Protein AF-A0A922NUF4-F1 (afdb_monomer)

pLDDT: mean 92.37, std 4.62, range [64.94, 96.44]

Organism: NCBI:txid1051981

Sequence (70 aa):
CAQYQRDEQGFWLGEETEAVMLPADFKAKLSELQGQWCYAGTGWGAYPELLQGSTISDSLITLPAAQDML

Secondary structure (DSSP, 8-state):
----EE-TTS-EE-GGG-----HHHHHHHHHH--S--EE-STHHHH-GGGTTT--PEE-S--S--GGGG-

Radius of gyration: 12.54 Å; Cα c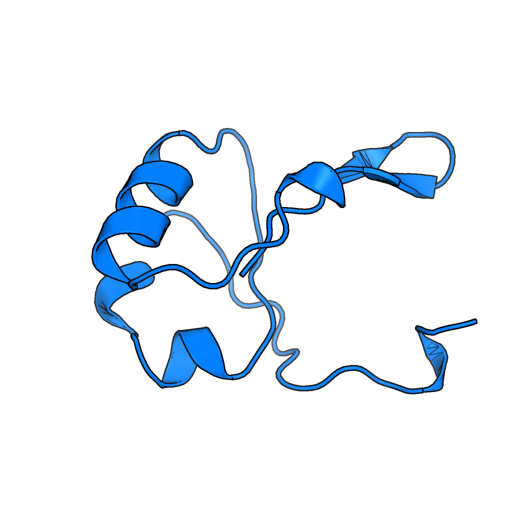ontacts (8 Å, |Δi|>4): 65; chains: 1; bounding box: 33×24×26 Å

Foldseek 3Di:
DWDWDADPVGDIPTPVRDDDDDLVVVLVVQVVDDDEAEDEACVCVVCVVSPVPGNYHYPVHHDDDPVVVD

Mean predicted aligned error: 3.28 Å

Structure (mmCIF, N/CA/C/O backbone):
data_AF-A0A922NUF4-F1
#
_entry.id   AF-A0A922NUF4-F1
#
loop_
_atom_site.group_PDB
_atom_site.id
_atom_site.type_symbol
_atom_site.label_atom_id
_atom_site.label_alt_id
_atom_site.label_comp_id
_atom_site.label_asym_id
_atom_site.label_entity_id
_atom_site.label_seq_id
_atom_site.pdbx_PDB_ins_code
_atom_site.Cartn_x
_atom_site.Cartn_y
_atom_site.Cartn_z
_atom_site.occupancy
_atom_site.B_iso_or_equiv
_atom_site.auth_seq_id
_atom_site.auth_comp_id
_atom_site.auth_asym_id
_atom_site.auth_atom_id
_atom_site.pdbx_PDB_model_num
ATOM 1 N N . CYS A 1 1 ? 0.615 5.374 -5.435 1.00 92.38 1 CYS A N 1
ATOM 2 C CA . CYS A 1 1 ? 0.671 4.623 -4.167 1.00 92.38 1 CYS A CA 1
ATOM 3 C C . CYS A 1 1 ? 0.260 5.554 -3.036 1.00 92.38 1 CYS A C 1
ATOM 5 O O . CYS A 1 1 ? 0.348 6.766 -3.200 1.00 92.38 1 CYS A O 1
ATOM 7 N N . ALA A 1 2 ? -0.233 4.979 -1.944 1.00 94.62 2 ALA A N 1
ATOM 8 C CA . ALA A 1 2 ? -0.772 5.697 -0.795 1.00 94.62 2 ALA A CA 1
ATOM 9 C C . ALA A 1 2 ? -0.688 4.800 0.447 1.00 94.62 2 ALA A C 1
ATOM 11 O O . ALA A 1 2 ? -0.495 3.586 0.313 1.00 94.62 2 ALA A O 1
ATOM 12 N N . GLN A 1 3 ? -0.826 5.390 1.630 1.00 95.12 3 GLN A N 1
ATOM 13 C CA . GLN A 1 3 ? -0.902 4.694 2.913 1.00 95.12 3 GLN A CA 1
ATOM 14 C C . GLN A 1 3 ? -2.178 5.142 3.614 1.00 95.12 3 GLN A C 1
ATOM 16 O O . GLN A 1 3 ? -2.357 6.330 3.849 1.00 95.12 3 GLN A O 1
ATOM 21 N N . TYR A 1 4 ? -3.042 4.189 3.953 1.00 95.31 4 TYR A N 1
ATOM 22 C CA . TYR A 1 4 ? -4.334 4.474 4.562 1.00 95.31 4 TYR A CA 1
ATOM 23 C C . TYR A 1 4 ? -4.470 3.784 5.916 1.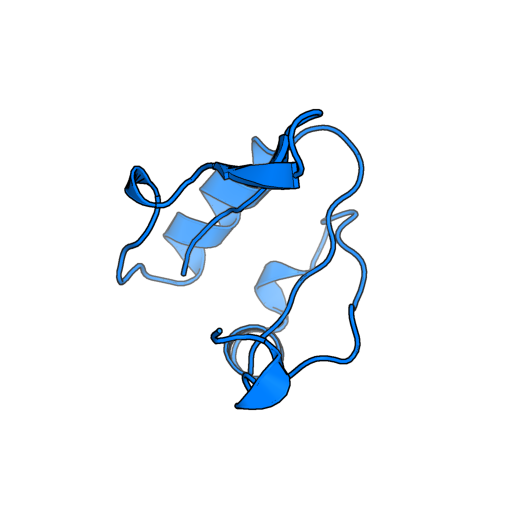00 95.31 4 TYR A C 1
ATOM 25 O O . TYR A 1 4 ? -4.120 2.612 6.060 1.00 95.31 4 TYR A O 1
ATOM 33 N N . GLN A 1 5 ? -5.008 4.503 6.900 1.00 94.88 5 GLN A N 1
ATOM 34 C CA . GLN A 1 5 ? -5.365 3.965 8.214 1.00 94.88 5 GLN A CA 1
ATOM 35 C C . GLN A 1 5 ? -6.822 4.268 8.506 1.00 94.88 5 GLN A C 1
ATOM 37 O O . GLN A 1 5 ? -7.310 5.346 8.179 1.00 94.88 5 GLN A O 1
ATOM 42 N N . ARG A 1 6 ? -7.514 3.317 9.126 1.00 94.44 6 ARG A N 1
ATOM 43 C CA . ARG A 1 6 ? -8.900 3.510 9.530 1.00 94.44 6 ARG A CA 1
ATOM 44 C C . ARG A 1 6 ? -8.946 4.013 10.968 1.00 94.44 6 ARG A C 1
ATOM 46 O O . ARG A 1 6 ? -8.367 3.374 11.844 1.00 94.44 6 ARG A O 1
ATOM 53 N N . ASP A 1 7 ? -9.611 5.138 11.198 1.00 94.19 7 ASP A N 1
ATOM 54 C CA . ASP A 1 7 ? -9.799 5.694 12.537 1.00 94.19 7 ASP A CA 1
ATOM 55 C C . ASP A 1 7 ? -10.909 4.972 13.326 1.00 94.19 7 ASP A C 1
ATOM 57 O O . ASP A 1 7 ? -11.590 4.069 12.828 1.00 94.19 7 ASP A O 1
ATOM 61 N N . GLU A 1 8 ? -11.097 5.373 14.585 1.00 95.00 8 GLU A N 1
ATOM 62 C CA . GLU A 1 8 ? -12.114 4.806 15.482 1.00 95.00 8 GLU A CA 1
ATOM 63 C C . GLU A 1 8 ? -13.555 5.084 15.023 1.00 95.00 8 GLU A C 1
ATOM 65 O O . GLU A 1 8 ? -14.478 4.360 15.399 1.00 95.00 8 GLU A O 1
ATOM 70 N N . GLN A 1 9 ? -13.764 6.122 14.211 1.00 94.19 9 GLN A N 1
ATOM 71 C CA . GLN A 1 9 ? -15.059 6.477 13.633 1.00 94.19 9 GLN A CA 1
ATOM 72 C C . GLN A 1 9 ? -15.324 5.715 12.323 1.00 94.19 9 GLN A C 1
ATOM 74 O O . GLN A 1 9 ? -16.436 5.753 11.793 1.00 94.19 9 GLN A O 1
ATOM 79 N N . GLY A 1 10 ? -14.331 4.970 11.838 1.00 93.06 10 GLY A N 1
ATOM 80 C CA . GLY A 1 10 ? -14.408 4.141 10.651 1.00 93.06 10 GLY A CA 1
ATOM 81 C C . GLY A 1 10 ? -14.029 4.858 9.358 1.00 93.06 10 GLY A C 1
ATOM 82 O O . GLY A 1 10 ? -14.214 4.243 8.303 1.00 93.06 10 GLY A O 1
ATOM 83 N N . PHE A 1 11 ? -13.502 6.085 9.420 1.00 93.81 11 PHE A N 1
ATOM 84 C CA . PHE A 1 11 ? -13.018 6.832 8.261 1.00 93.81 11 PHE A CA 1
ATOM 85 C C . PHE A 1 11 ? -11.585 6.448 7.909 1.00 93.81 11 PHE A C 1
ATOM 87 O O . PHE A 1 11 ? -10.772 6.128 8.775 1.00 93.81 11 PHE A O 1
ATOM 94 N N . TRP A 1 12 ? -11.276 6.485 6.616 1.00 93.38 12 TRP A N 1
ATOM 95 C CA . TRP A 1 12 ? -9.922 6.290 6.119 1.00 93.38 12 TRP A CA 1
ATOM 96 C C . TRP A 1 12 ? -9.175 7.625 6.093 1.00 93.38 12 TRP A C 1
ATOM 98 O 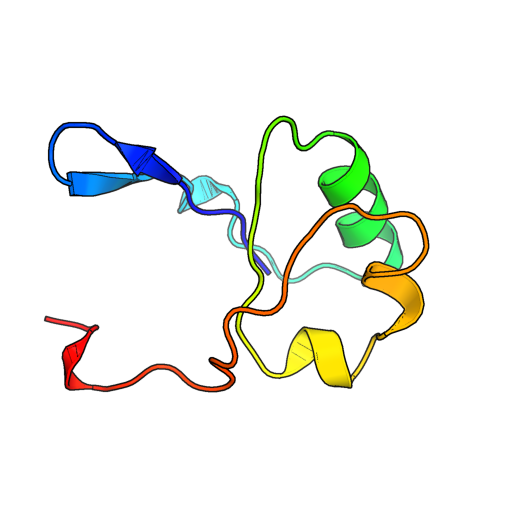O . TRP A 1 12 ? -9.626 8.581 5.469 1.00 93.38 12 TRP A O 1
ATOM 108 N N . LEU A 1 13 ? -8.029 7.670 6.766 1.00 94.75 13 LEU A N 1
ATOM 109 C CA . LEU A 1 13 ? -7.092 8.791 6.792 1.00 94.75 13 LEU A CA 1
ATOM 110 C C . LEU A 1 13 ? -5.886 8.462 5.907 1.00 94.75 13 LEU A C 1
ATOM 112 O O . LEU A 1 13 ? -5.436 7.312 5.915 1.00 94.75 13 LEU A O 1
ATOM 116 N N . GLY A 1 14 ? -5.347 9.451 5.188 1.00 93.50 14 GLY A N 1
ATOM 117 C CA . GLY A 1 14 ? -4.170 9.280 4.328 1.00 93.50 14 GLY A CA 1
ATOM 118 C C . GLY A 1 14 ? -4.360 9.668 2.859 1.00 93.50 14 GLY A C 1
ATOM 119 O O . GLY A 1 14 ? -3.474 9.387 2.051 1.00 93.50 14 GLY A O 1
ATOM 120 N N . GLU A 1 15 ? -5.470 10.316 2.496 1.00 94.00 15 GLU A N 1
ATOM 121 C CA . GLU A 1 15 ? -5.714 10.838 1.139 1.00 94.00 15 GLU A CA 1
ATOM 122 C C . GLU A 1 15 ? -4.581 11.772 0.678 1.00 94.00 15 GLU A C 1
ATOM 124 O O . GLU A 1 15 ? -4.126 11.721 -0.462 1.00 94.00 15 GLU A O 1
ATOM 129 N N . GLU A 1 16 ? -4.014 12.557 1.592 1.00 93.94 16 GLU A N 1
ATOM 130 C CA . GLU A 1 16 ? -2.876 13.436 1.332 1.00 93.94 16 GLU A CA 1
ATOM 131 C C . GLU A 1 16 ? -1.580 12.691 0.963 1.00 93.94 16 GLU A C 1
ATOM 133 O O . GLU A 1 16 ? -0.627 13.300 0.472 1.00 93.94 16 GLU A O 1
ATOM 138 N N . THR A 1 17 ? -1.521 11.378 1.205 1.00 94.19 17 THR A N 1
ATOM 139 C CA . THR A 1 17 ? -0.365 10.538 0.863 1.00 94.19 17 THR A CA 1
ATOM 140 C C . THR A 1 17 ? -0.406 10.029 -0.576 1.00 94.19 17 THR A C 1
ATOM 142 O O . THR A 1 17 ? 0.599 9.478 -1.048 1.00 94.19 17 THR A O 1
ATOM 145 N N . GLU A 1 18 ? -1.531 10.204 -1.279 1.00 95.31 18 GLU A N 1
ATOM 146 C CA . GLU A 1 18 ? -1.697 9.758 -2.657 1.00 95.31 18 GLU A CA 1
ATOM 147 C C . GLU A 1 18 ? -0.705 10.447 -3.592 1.00 95.31 18 GLU A C 1
ATOM 149 O O . GLU A 1 18 ? -0.729 11.657 -3.811 1.00 95.31 18 GLU A O 1
ATOM 154 N N . ALA A 1 19 ? 0.177 9.651 -4.193 1.00 95.19 19 ALA A N 1
ATOM 155 C CA . ALA A 1 19 ? 1.096 10.150 -5.203 1.00 95.19 19 ALA A CA 1
ATOM 156 C C . ALA A 1 19 ? 1.518 9.064 -6.193 1.00 95.19 19 ALA A C 1
ATOM 158 O O . ALA A 1 19 ? 1.531 7.866 -5.896 1.00 95.19 19 ALA A O 1
ATOM 159 N N . VAL A 1 20 ? 1.939 9.491 -7.382 1.00 95.44 20 VAL A N 1
ATOM 160 C CA . VAL A 1 20 ? 2.703 8.645 -8.303 1.00 95.44 20 VAL A CA 1
ATOM 161 C C . VAL A 1 20 ? 4.176 8.772 -7.919 1.00 95.4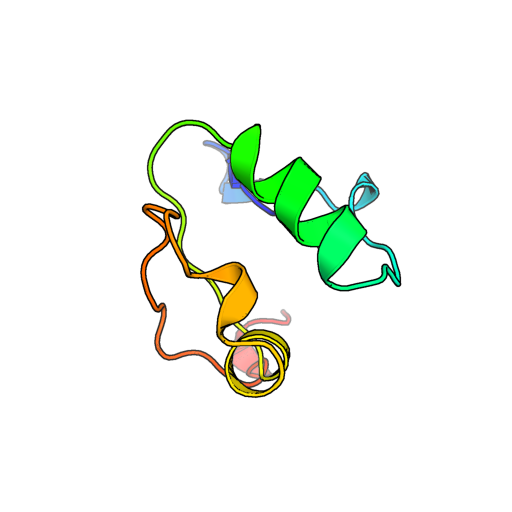4 20 VAL A C 1
ATOM 163 O O . VAL A 1 20 ? 4.749 9.852 -8.023 1.00 95.44 20 VAL A O 1
ATOM 166 N N . MET A 1 21 ? 4.775 7.684 -7.437 1.00 93.75 21 MET A N 1
ATOM 167 C CA . MET A 1 21 ? 6.159 7.651 -6.953 1.00 93.75 21 MET A CA 1
ATOM 168 C C . MET A 1 21 ? 6.924 6.497 -7.595 1.00 93.75 21 MET A C 1
ATOM 170 O O . MET A 1 21 ? 6.329 5.490 -7.991 1.00 93.75 21 MET A O 1
ATOM 174 N N . LEU A 1 22 ? 8.250 6.626 -7.659 1.00 95.44 22 LEU A N 1
ATOM 175 C CA . LEU A 1 22 ? 9.118 5.509 -8.014 1.00 95.44 22 LEU A CA 1
ATOM 176 C C . LEU A 1 22 ? 9.113 4.459 -6.886 1.00 95.44 22 LEU A C 1
ATOM 178 O O . LEU A 1 22 ? 9.013 4.828 -5.712 1.00 95.44 22 LEU A O 1
ATOM 182 N N . PRO A 1 23 ? 9.285 3.159 -7.198 1.00 93.75 23 PRO A N 1
ATOM 183 C CA . PRO A 1 23 ? 9.336 2.109 -6.178 1.00 93.75 23 PRO A CA 1
ATOM 184 C C . PRO A 1 23 ? 10.404 2.355 -5.103 1.00 93.75 23 PRO A C 1
ATOM 186 O O . PRO A 1 23 ? 10.155 2.121 -3.924 1.00 93.75 23 PRO A O 1
ATOM 189 N N . ALA A 1 24 ? 11.572 2.885 -5.481 1.00 92.12 24 ALA A N 1
ATOM 190 C CA . ALA A 1 24 ? 12.646 3.197 -4.537 1.00 92.12 24 ALA A CA 1
ATOM 191 C C . ALA A 1 24 ? 12.232 4.256 -3.496 1.00 92.12 24 ALA A C 1
ATOM 193 O O . ALA A 1 24 ? 12.453 4.056 -2.302 1.00 92.12 24 ALA A O 1
ATOM 194 N N . ASP A 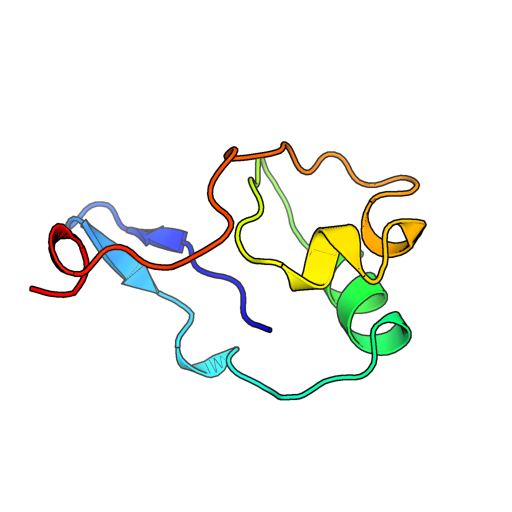1 25 ? 11.569 5.330 -3.934 1.00 94.06 25 ASP A N 1
ATOM 195 C CA . ASP A 1 25 ? 11.084 6.393 -3.046 1.00 94.06 25 ASP A CA 1
ATOM 196 C C . ASP A 1 25 ? 9.968 5.875 -2.135 1.00 94.06 25 ASP A C 1
ATOM 198 O O . ASP A 1 25 ? 9.922 6.174 -0.940 1.00 94.06 25 ASP A O 1
ATOM 202 N N . PHE A 1 26 ? 9.082 5.039 -2.681 1.00 94.25 26 PHE A N 1
ATOM 203 C CA . PHE A 1 26 ? 8.016 4.434 -1.894 1.00 94.25 26 PHE A CA 1
ATOM 204 C C . PHE A 1 26 ? 8.566 3.468 -0.839 1.00 94.25 26 PHE A C 1
ATOM 206 O O . PHE A 1 26 ? 8.098 3.485 0.297 1.00 94.25 26 PHE A O 1
ATOM 213 N N . LYS A 1 27 ? 9.604 2.685 -1.164 1.00 93.12 27 LYS A N 1
ATOM 214 C CA . LYS A 1 27 ? 10.273 1.785 -0.214 1.00 93.12 27 LYS A CA 1
ATOM 215 C C . LYS A 1 27 ? 10.849 2.529 0.990 1.00 93.12 27 LYS A C 1
ATOM 217 O O . LYS A 1 27 ? 10.750 2.022 2.105 1.00 93.12 27 LYS A O 1
ATOM 222 N N . ALA A 1 28 ? 11.407 3.723 0.785 1.00 92.38 28 ALA A N 1
ATOM 223 C CA . ALA A 1 28 ? 11.865 4.562 1.891 1.00 92.38 28 ALA A CA 1
ATOM 224 C C . ALA A 1 28 ? 10.704 4.905 2.839 1.00 92.38 28 ALA A C 1
ATOM 226 O O . ALA A 1 28 ? 10.816 4.678 4.042 1.00 92.38 28 ALA A O 1
ATOM 227 N N . LYS A 1 29 ? 9.546 5.309 2.299 1.00 91.69 29 LYS A N 1
ATOM 228 C CA . LYS A 1 29 ? 8.344 5.570 3.110 1.00 91.69 29 LYS A CA 1
ATOM 229 C C . LYS A 1 29 ? 7.834 4.333 3.851 1.00 91.69 29 LYS A C 1
ATOM 231 O O . LYS A 1 29 ? 7.397 4.447 4.988 1.00 91.69 29 LYS A O 1
ATOM 236 N N . LEU A 1 30 ? 7.908 3.145 3.244 1.00 92.06 30 LEU A N 1
ATOM 237 C CA . LEU A 1 30 ? 7.507 1.902 3.918 1.00 92.06 30 LEU A CA 1
ATOM 238 C C . LEU A 1 30 ? 8.344 1.625 5.174 1.00 92.06 30 LEU A C 1
ATOM 240 O O . LEU A 1 30 ? 7.823 1.056 6.128 1.00 92.06 30 LEU A O 1
ATOM 244 N N . SER A 1 31 ? 9.617 2.032 5.191 1.00 90.19 31 SER A N 1
ATOM 245 C CA . SER A 1 31 ? 10.498 1.834 6.351 1.00 90.19 31 SER A CA 1
ATOM 246 C C . SER A 1 31 ? 10.150 2.719 7.554 1.00 90.19 31 SER A C 1
ATOM 248 O O . SER A 1 31 ? 10.548 2.411 8.674 1.00 90.19 31 SER A O 1
ATOM 250 N N . GLU A 1 32 ? 9.385 3.791 7.333 1.00 91.19 32 GLU A N 1
ATOM 251 C CA . GLU A 1 32 ? 8.91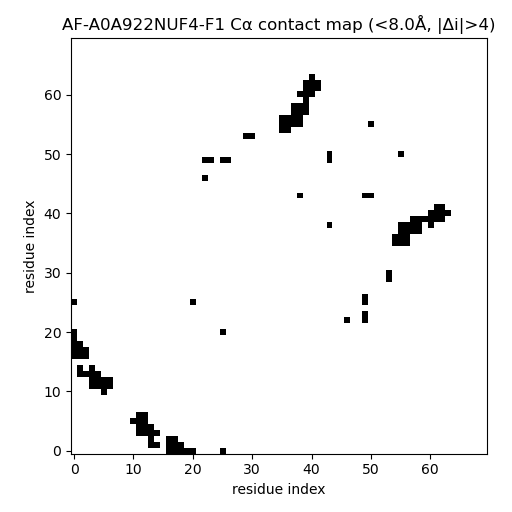3 4.704 8.379 1.00 91.19 32 GLU A CA 1
ATOM 252 C C . GLU A 1 32 ? 7.597 4.227 9.016 1.00 91.19 32 GLU A C 1
ATOM 254 O O . GLU A 1 32 ? 7.199 4.727 10.071 1.00 91.19 32 GLU A O 1
ATOM 259 N N . LEU A 1 33 ? 6.925 3.247 8.399 1.00 91.75 33 LEU A N 1
ATOM 260 C CA . LEU A 1 33 ? 5.674 2.696 8.905 1.00 91.75 33 LEU A CA 1
ATOM 261 C C . LEU A 1 33 ? 5.907 1.924 10.203 1.00 91.75 33 LEU A C 1
ATOM 263 O O . LEU A 1 33 ? 6.810 1.098 10.327 1.00 91.75 33 LEU A O 1
ATOM 267 N N . GLN A 1 34 ? 5.027 2.165 11.168 1.00 91.12 34 GLN A N 1
ATOM 268 C CA . GLN A 1 34 ? 5.020 1.474 12.451 1.00 91.12 34 GLN A CA 1
ATOM 269 C C . GLN A 1 34 ? 3.727 0.676 12.602 1.00 91.12 34 GLN A C 1
ATOM 271 O O . GLN A 1 34 ? 2.685 1.056 12.066 1.00 91.12 34 GLN A O 1
ATOM 276 N N . GLY A 1 35 ? 3.794 -0.427 13.346 1.00 91.56 35 GLY A N 1
ATOM 277 C CA . GLY A 1 35 ? 2.658 -1.324 13.547 1.00 91.56 35 GLY A CA 1
ATOM 278 C C . GLY A 1 35 ? 2.511 -2.372 12.443 1.00 91.56 35 GLY A C 1
ATOM 279 O O . GLY A 1 35 ? 3.479 -2.745 11.780 1.00 91.56 35 GLY A O 1
ATOM 280 N N . GLN A 1 36 ? 1.294 -2.894 12.298 1.00 93.56 36 GLN A N 1
ATOM 281 C CA . GLN A 1 36 ? 0.968 -3.928 11.320 1.00 93.56 36 GLN A CA 1
ATOM 282 C C . GLN A 1 36 ? 0.238 -3.313 10.136 1.00 93.5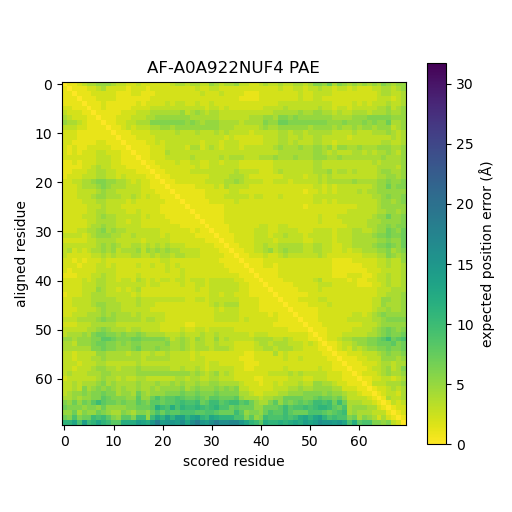6 36 GLN A C 1
ATOM 284 O O . GLN A 1 36 ? -0.775 -2.640 10.303 1.00 93.56 36 GLN A O 1
ATOM 289 N N . TRP A 1 37 ? 0.752 -3.593 8.946 1.00 96.00 37 TRP A N 1
ATOM 290 C CA . TRP A 1 37 ? 0.210 -3.103 7.691 1.00 96.00 37 TRP A CA 1
ATOM 291 C C . TRP A 1 37 ? -0.049 -4.273 6.764 1.00 96.00 37 TRP A C 1
ATOM 293 O O . TRP A 1 37 ? 0.721 -5.234 6.749 1.00 96.00 37 TRP A O 1
ATOM 303 N N . CYS A 1 38 ? -1.102 -4.157 5.967 1.00 96.44 38 CYS A N 1
ATOM 304 C CA . CYS A 1 38 ? -1.314 -5.007 4.811 1.00 96.44 38 CYS A CA 1
ATOM 305 C C . CYS A 1 38 ? -1.223 -4.181 3.528 1.00 96.44 38 CYS A C 1
ATOM 307 O O . CYS A 1 38 ? -1.381 -2.957 3.552 1.00 96.44 38 CYS A O 1
ATOM 309 N N . TYR A 1 39 ? -0.959 -4.843 2.406 1.00 96.12 39 TYR A N 1
ATOM 310 C CA . TYR A 1 39 ? -0.937 -4.194 1.103 1.00 96.12 39 TYR A CA 1
ATOM 311 C C . TYR A 1 39 ? -2.049 -4.683 0.184 1.00 96.12 39 TYR A C 1
ATOM 313 O O . TYR A 1 39 ? -2.463 -5.839 0.251 1.00 96.12 39 TYR A O 1
ATOM 321 N N . ALA A 1 40 ? -2.490 -3.806 -0.717 1.00 95.88 40 ALA A N 1
ATOM 322 C CA . ALA A 1 40 ? -3.429 -4.112 -1.786 1.00 95.88 40 ALA A CA 1
ATOM 323 C C . ALA A 1 40 ? -2.962 -3.490 -3.111 1.00 95.88 40 ALA A C 1
ATOM 325 O O . ALA A 1 40 ? -2.196 -2.519 -3.133 1.00 95.88 40 ALA A O 1
ATOM 326 N N . GLY A 1 41 ? -3.450 -4.040 -4.220 1.00 95.25 41 GLY A N 1
ATOM 327 C CA . GLY A 1 41 ? -3.185 -3.547 -5.568 1.00 95.25 41 GLY A CA 1
ATOM 328 C C . GLY A 1 41 ? -2.101 -4.322 -6.319 1.00 95.25 41 GLY A C 1
ATOM 329 O O . GLY A 1 41 ? -1.225 -4.965 -5.744 1.00 95.25 41 GLY A O 1
ATOM 330 N N . THR A 1 42 ? -2.132 -4.225 -7.645 1.00 95.06 42 THR A N 1
ATOM 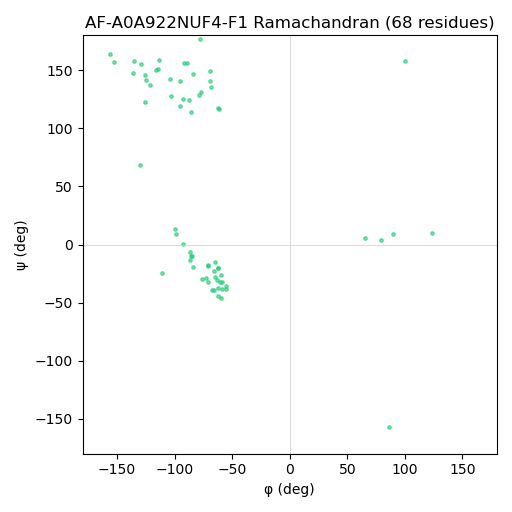331 C CA . THR A 1 42 ? -1.217 -4.948 -8.547 1.00 95.06 42 THR A CA 1
ATOM 332 C C . THR A 1 42 ? 0.231 -4.449 -8.518 1.00 95.06 42 THR A C 1
ATOM 334 O O . THR A 1 42 ? 1.132 -5.177 -8.933 1.00 95.06 42 THR A O 1
ATOM 337 N N . GLY A 1 43 ? 0.484 -3.240 -8.001 1.00 94.12 43 GLY A N 1
ATOM 338 C CA . GLY A 1 43 ? 1.829 -2.654 -7.932 1.00 94.12 43 GLY A CA 1
ATOM 339 C C . GLY A 1 43 ? 2.829 -3.498 -7.136 1.00 94.12 43 GLY A C 1
ATOM 340 O O . GLY A 1 43 ? 3.999 -3.562 -7.493 1.00 94.12 43 GLY A O 1
ATOM 341 N N . TRP A 1 44 ? 2.372 -4.220 -6.115 1.00 94.25 44 TRP A N 1
ATOM 342 C CA . TRP A 1 44 ? 3.225 -5.084 -5.293 1.00 94.25 44 TRP A CA 1
ATOM 343 C C . TRP A 1 44 ? 3.701 -6.337 -6.032 1.00 94.25 44 TRP A C 1
ATOM 345 O O . TRP A 1 44 ? 4.827 -6.780 -5.826 1.00 94.25 44 TRP A O 1
ATOM 355 N N . GLY A 1 45 ? 2.882 -6.864 -6.948 1.00 92.38 45 GLY A N 1
ATOM 356 C CA . GLY A 1 45 ? 3.285 -7.955 -7.838 1.00 92.38 45 GLY A CA 1
ATOM 357 C C . GLY A 1 45 ? 4.262 -7.506 -8.929 1.00 92.38 45 GLY A C 1
ATOM 358 O O . GLY A 1 45 ? 5.092 -8.296 -9.368 1.00 92.38 45 GLY A O 1
ATOM 359 N N . ALA A 1 46 ? 4.187 -6.238 -9.346 1.00 94.31 46 ALA A N 1
ATOM 360 C CA . ALA A 1 46 ? 5.120 -5.655 -10.310 1.00 94.31 46 ALA A CA 1
ATOM 361 C C . ALA A 1 46 ? 6.491 -5.321 -9.691 1.00 94.31 46 ALA A C 1
ATOM 363 O O . ALA A 1 46 ? 7.496 -5.379 -10.397 1.00 94.31 46 ALA A O 1
ATOM 364 N N . TYR A 1 47 ? 6.526 -5.002 -8.391 1.00 95.00 47 TYR A N 1
ATOM 365 C CA . TYR A 1 47 ? 7.726 -4.575 -7.661 1.00 95.00 47 TYR A CA 1
ATOM 366 C C . TYR A 1 47 ? 7.913 -5.373 -6.350 1.00 95.00 47 TYR A C 1
ATOM 368 O O . TYR A 1 47 ? 7.771 -4.817 -5.254 1.00 95.00 47 TYR A O 1
ATOM 376 N N . PRO A 1 48 ? 8.219 -6.684 -6.415 1.00 92.88 48 PRO A N 1
ATOM 377 C CA . PRO A 1 48 ? 8.363 -7.538 -5.229 1.00 92.88 48 PRO A CA 1
ATOM 378 C C . PRO A 1 48 ? 9.506 -7.104 -4.292 1.00 92.88 48 PRO A C 1
ATOM 380 O O . PRO A 1 48 ? 9.511 -7.440 -3.107 1.00 92.88 48 PRO A O 1
ATOM 383 N N . GLU A 1 49 ? 10.471 -6.324 -4.781 1.00 93.19 49 GLU A N 1
ATOM 384 C CA . GLU A 1 49 ? 11.549 -5.731 -3.988 1.00 93.19 49 GLU A CA 1
ATOM 385 C C . GLU A 1 49 ? 11.057 -4.760 -2.906 1.00 93.19 49 GLU A C 1
ATOM 387 O O . GLU A 1 49 ? 11.786 -4.518 -1.937 1.00 93.19 49 GLU A O 1
ATOM 392 N N . LEU A 1 50 ? 9.834 -4.228 -3.034 1.00 93.25 50 LEU A N 1
ATOM 393 C CA . LEU A 1 50 ? 9.188 -3.407 -2.006 1.00 93.25 50 LEU A CA 1
ATOM 394 C C . LEU A 1 50 ? 8.945 -4.197 -0.715 1.00 93.25 50 LEU A C 1
ATOM 396 O O . LEU A 1 50 ? 9.005 -3.622 0.368 1.00 93.25 50 LEU A O 1
ATOM 400 N N . LEU A 1 51 ? 8.719 -5.511 -0.820 1.00 92.62 51 LEU A N 1
ATOM 401 C CA . LEU A 1 51 ? 8.419 -6.380 0.321 1.00 92.62 51 LEU A CA 1
ATOM 402 C C . LEU A 1 51 ? 9.672 -6.881 1.046 1.00 92.62 51 LEU A C 1
ATOM 404 O O . LEU A 1 51 ? 9.591 -7.302 2.201 1.00 92.62 51 LEU A O 1
ATOM 408 N N . GLN A 1 52 ? 10.839 -6.837 0.398 1.00 91.00 52 GLN A N 1
ATOM 409 C CA . GLN A 1 52 ? 12.082 -7.339 0.984 1.00 91.00 52 GLN A CA 1
ATOM 410 C C . GLN A 1 52 ? 12.464 -6.558 2.246 1.00 91.00 52 GLN A C 1
ATOM 412 O O . GLN A 1 52 ? 12.767 -5.366 2.176 1.00 91.00 52 GLN A O 1
ATOM 417 N N . GLY A 1 53 ? 12.505 -7.263 3.379 1.00 87.19 53 GLY A N 1
ATOM 418 C CA . GLY A 1 53 ? 12.829 -6.689 4.688 1.00 87.19 53 GLY A CA 1
ATOM 419 C C . GLY A 1 53 ? 11.672 -5.937 5.351 1.00 87.19 53 GLY A C 1
ATOM 420 O O . GLY A 1 53 ? 11.869 -5.375 6.423 1.00 87.19 53 GLY A O 1
ATOM 421 N N . SER A 1 54 ? 10.484 -5.929 4.739 1.00 87.75 54 SER A N 1
ATOM 422 C CA . SER A 1 54 ? 9.275 -5.351 5.328 1.00 87.75 54 SER A CA 1
ATOM 423 C C . SER A 1 54 ? 8.513 -6.385 6.167 1.00 87.75 54 SER A C 1
ATOM 425 O O . SER A 1 54 ? 8.628 -7.591 5.944 1.00 87.75 54 SER A O 1
ATOM 427 N N . THR A 1 55 ? 7.707 -5.914 7.116 1.00 90.00 55 THR A N 1
ATOM 428 C CA . THR A 1 55 ? 6.778 -6.732 7.918 1.00 90.00 55 THR A CA 1
ATOM 429 C C . THR A 1 55 ? 5.336 -6.661 7.402 1.00 90.00 55 THR A C 1
ATOM 431 O O . THR A 1 55 ? 4.408 -7.061 8.104 1.00 90.00 55 THR A O 1
ATOM 434 N N . ILE A 1 56 ? 5.139 -6.130 6.191 1.00 94.00 56 ILE A N 1
ATOM 435 C CA . ILE A 1 56 ? 3.821 -5.884 5.600 1.00 94.00 56 ILE A CA 1
ATOM 436 C C . ILE A 1 56 ? 3.240 -7.207 5.092 1.00 94.00 56 ILE A C 1
ATOM 438 O O . ILE A 1 56 ? 3.915 -7.963 4.392 1.00 94.00 56 ILE A O 1
ATOM 442 N N . SER A 1 57 ? 1.986 -7.488 5.439 1.00 94.75 57 SER A N 1
ATOM 443 C CA . SER A 1 57 ? 1.275 -8.700 5.032 1.00 94.75 57 SER A CA 1
ATOM 444 C C . SER A 1 57 ? 0.475 -8.514 3.740 1.00 94.75 57 SER A C 1
ATOM 446 O O . SER A 1 57 ? 0.091 -7.409 3.360 1.00 94.75 57 SER A O 1
ATOM 448 N N . ASP A 1 58 ? 0.210 -9.616 3.046 1.00 95.75 58 ASP A N 1
ATOM 449 C CA . ASP A 1 58 ? -0.647 -9.623 1.861 1.00 95.75 58 ASP A CA 1
ATOM 450 C C . ASP A 1 58 ? -2.131 -9.598 2.271 1.00 95.75 58 ASP A C 1
ATOM 452 O O . ASP A 1 58 ? -2.558 -10.408 3.098 1.00 95.75 58 ASP A O 1
ATOM 456 N N . SER A 1 59 ? -2.918 -8.673 1.709 1.00 95.38 59 SER A N 1
ATOM 457 C CA . SER A 1 59 ? -4.378 -8.632 1.907 1.00 95.38 59 SER A CA 1
ATOM 458 C C . SER A 1 59 ? -5.152 -9.546 0.951 1.00 95.38 59 SER A C 1
ATOM 460 O O . SER A 1 59 ? -6.356 -9.723 1.126 1.00 95.38 59 SER A O 1
ATOM 462 N N . LEU A 1 60 ? -4.485 -10.112 -0.062 1.00 94.19 60 LEU A N 1
ATOM 463 C CA . LEU A 1 60 ? -5.056 -10.845 -1.198 1.00 94.19 60 LEU A CA 1
ATOM 464 C C . LEU A 1 60 ? -5.927 -9.985 -2.136 1.00 94.19 60 LEU A C 1
ATOM 466 O O . LEU A 1 60 ? -6.517 -10.508 -3.085 1.00 94.19 60 LEU A O 1
ATOM 470 N N . ILE A 1 61 ? -5.993 -8.668 -1.917 1.00 94.56 61 ILE A N 1
ATOM 471 C CA . ILE A 1 61 ? -6.773 -7.734 -2.733 1.00 94.56 61 ILE A CA 1
ATOM 472 C C . ILE A 1 61 ? -5.884 -7.103 -3.804 1.00 94.56 61 ILE A C 1
ATOM 474 O O . ILE A 1 61 ? -4.922 -6.396 -3.511 1.00 94.56 61 ILE A O 1
ATOM 478 N N . THR A 1 62 ? -6.223 -7.314 -5.075 1.00 93.00 62 THR A N 1
ATOM 479 C CA . THR A 1 62 ? -5.445 -6.799 -6.218 1.00 93.00 62 THR A CA 1
ATOM 480 C C . THR A 1 62 ? -6.154 -5.696 -6.995 1.00 93.00 62 THR A C 1
ATOM 482 O O . THR A 1 62 ? -5.486 -4.879 -7.629 1.00 93.00 62 THR A O 1
ATOM 485 N N . LEU A 1 63 ? -7.484 -5.644 -6.933 1.00 90.81 63 LEU A N 1
ATOM 486 C CA . LEU A 1 63 ? -8.327 -4.673 -7.626 1.00 90.81 63 LEU A CA 1
ATOM 487 C C . LEU A 1 63 ? -9.406 -4.161 -6.669 1.00 90.81 63 LEU A C 1
ATOM 489 O O . LEU A 1 63 ? -9.860 -4.926 -5.815 1.00 90.81 63 LEU A O 1
ATOM 493 N N . PRO A 1 64 ? -9.836 -2.899 -6.807 1.00 88.56 64 PRO A N 1
ATOM 494 C CA . PRO A 1 64 ? -10.934 -2.387 -6.008 1.00 88.56 64 PRO A CA 1
ATOM 495 C C . PRO A 1 64 ? -12.253 -3.047 -6.434 1.00 88.56 64 PRO A C 1
ATOM 497 O O . PRO A 1 64 ? -12.495 -3.260 -7.627 1.00 88.56 64 PRO A O 1
ATOM 500 N N . ALA A 1 65 ? -13.116 -3.356 -5.467 1.00 87.38 65 ALA A N 1
ATOM 501 C CA . ALA A 1 65 ? -14.461 -3.848 -5.737 1.00 87.38 65 ALA A CA 1
ATOM 502 C C . ALA A 1 65 ? -15.462 -2.688 -5.706 1.00 87.38 65 ALA A C 1
ATOM 504 O O . ALA A 1 65 ? -15.391 -1.811 -4.851 1.00 87.38 65 ALA A O 1
ATOM 505 N N . ALA A 1 66 ? -16.437 -2.699 -6.619 1.00 85.00 66 ALA A N 1
ATOM 506 C CA . ALA A 1 66 ? -17.460 -1.651 -6.686 1.00 85.00 66 ALA A CA 1
ATOM 507 C C . ALA A 1 66 ? -18.289 -1.530 -5.391 1.00 85.00 66 ALA A C 1
ATOM 509 O O . ALA A 1 66 ? -18.797 -0.458 -5.087 1.00 85.00 66 ALA A O 1
ATOM 510 N N . GLN A 1 67 ? -18.409 -2.619 -4.627 1.00 84.00 67 GLN A N 1
ATOM 511 C CA . GLN A 1 67 ? -19.100 -2.645 -3.337 1.00 84.00 67 GLN A CA 1
ATOM 512 C C . GLN A 1 67 ? -18.416 -1.774 -2.270 1.00 84.00 67 GLN A C 1
ATOM 514 O O . GLN A 1 67 ? -19.102 -1.268 -1.389 1.00 84.00 67 GLN A O 1
ATOM 519 N N . ASP A 1 68 ? -17.099 -1.580 -2.370 1.00 84.25 68 ASP A N 1
ATOM 520 C CA . ASP A 1 68 ? -16.295 -0.852 -1.381 1.00 84.25 68 ASP A CA 1
ATOM 521 C C . ASP A 1 68 ? -16.144 0.645 -1.719 1.00 84.25 68 ASP A C 1
ATOM 523 O O . ASP A 1 68 ? -15.467 1.375 -1.002 1.00 84.25 68 ASP A O 1
ATOM 527 N N . MET A 1 69 ? -16.750 1.107 -2.822 1.00 78.00 69 MET A N 1
ATOM 528 C CA . MET A 1 69 ? -16.692 2.500 -3.300 1.00 78.00 69 MET A CA 1
ATOM 529 C C . MET A 1 69 ? -17.925 3.343 -2.913 1.00 78.00 69 MET A C 1
ATOM 531 O O . MET A 1 69 ? -18.104 4.437 -3.453 1.00 78.00 69 MET A O 1
ATOM 535 N N . LEU A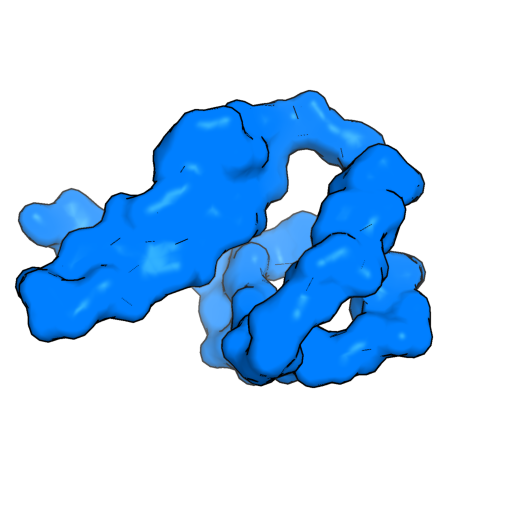 1 70 ? -18.799 2.817 -2.049 1.00 64.94 70 LEU A N 1
ATOM 536 C CA . LEU A 1 70 ? -20.053 3.443 -1.603 1.00 64.94 70 LEU A CA 1
ATOM 537 C C . LEU A 1 70 ? -19.897 4.082 -0.222 1.00 64.94 70 LEU A C 1
ATOM 539 O O . LEU A 1 70 ? -20.472 5.177 -0.037 1.00 64.94 70 LEU A O 1
#

Solvent-accessible surface area (backbone atoms only — not comparable to full-atom values): 4650 Å² total; per-residue (Å²): 90,66,57,77,48,69,49,97,89,68,49,78,46,38,75,91,51,59,43,92,71,56,71,70,64,49,40,57,56,58,71,71,62,78,86,86,48,68,47,69,40,58,66,54,78,77,42,58,75,60,54,66,93,53,85,63,41,80,63,86,42,52,71,91,56,81,83,80,75,117

InterPro domains:
  IPR043129 ATPase, nucleotide binding domain [SSF53067] (2-70)

Nearest PDB structures (foldseek):
  2gel-assembly1_A  TM=9.520E-01  e=2.523E-06  Salmonella enterica subsp. enterica serovar Typhimurium str. LT2
  6z81-assembly2_D  TM=9.098E-01  e=1.124E-05  Escherichia coli
  1okj-assembly2_C  TM=9.396E-01  e=2.217E-05  Escherichia coli K-12
  3zeu-assembly2_A  TM=9.000E-01  e=9.812E-06  Salmonella enterica subsp. enterica serovar Typhimurium str. ST4/74
  4wq5-assembly2_C  TM=8.970E-01  e=1.578E-05  Escherichia coli K-12